Protein AF-A0A428WZ30-F1 (afdb_monomer_lite)

Foldseek 3Di:
DVVVVVVLVVVLVVLLVVLVVLLVVLVVVLVCLLVCCVVVVHALVRNLVSLVVSLVVNVVSLVVSLVSLVVSVVVVLVVQVVVLVVCCVPPHNPPDDRDDPVCCVVDVSNVSNVVSVVVSVVSVVCSVVPRSVPRD

Secondary structure (DSSP, 8-state):
-HHHHHHHHHHHHHHHHHHHHHHHHHHHHHHHHHHHTTTTT--HHHHHHHHHHHHHHHHHHHHHHHHHHHHHHHHHHHHHHHHHHHHHHHT-TTSSPPPPGGGGGG-HHHHHHHHHHHHHHHHHHHIIIIIIHH--

Organism: NCBI:txid1081091

Radius of gyration: 21.44 Å; chains: 1; bounding box: 45×23×64 Å

pLDDT: mean 84.49, std 10.27, range [53.81, 95.81]

Sequence (136 aa):
MLNQIHVVNENVYRFFAIFQALATAMVTAALGLFVGYSKWGISADTARTGVRGVLVLTTAVAAFTVLMVVIGLLSWLDYRREECELTEKFFAAGFRTLPRLRNFYRWYETYIVFFIVAITAVLWILGESTLVARIR

Structure (mmCIF, N/CA/C/O backbone):
data_AF-A0A428WZ30-F1
#
_entry.id   AF-A0A428WZ30-F1
#
loop_
_atom_site.group_PDB
_atom_site.id
_atom_site.type_symbol
_atom_site.label_atom_id
_atom_site.label_alt_id
_atom_site.label_comp_id
_atom_site.label_asym_id
_atom_site.label_entity_id
_atom_site.label_seq_id
_atom_site.pdbx_PDB_ins_code
_atom_site.Cartn_x
_atom_site.Cartn_y
_atom_site.Cartn_z
_atom_site.occupancy
_atom_site.B_iso_or_equiv
_atom_site.auth_seq_id
_atom_site.auth_comp_id
_atom_site.auth_asym_id
_atom_site.auth_atom_id
_atom_site.pdbx_PDB_model_num
ATOM 1 N N . MET A 1 1 ? 21.798 6.706 -21.225 1.00 53.81 1 MET A N 1
ATOM 2 C CA . MET A 1 1 ? 21.302 5.322 -21.037 1.00 53.81 1 MET A CA 1
ATOM 3 C C . MET A 1 1 ? 21.269 4.901 -19.569 1.00 53.81 1 MET A C 1
ATOM 5 O O . MET A 1 1 ? 20.177 4.694 -19.066 1.00 53.81 1 MET A O 1
ATOM 9 N N . LEU A 1 2 ? 22.394 4.843 -18.837 1.00 58.50 2 LEU A N 1
ATOM 10 C CA . LEU A 1 2 ? 22.388 4.464 -17.405 1.00 58.50 2 LEU A CA 1
ATOM 11 C C . LEU A 1 2 ? 21.581 5.425 -16.507 1.00 58.50 2 LEU A C 1
ATOM 13 O O . LEU A 1 2 ? 20.890 4.974 -15.600 1.00 58.50 2 LEU A O 1
ATOM 17 N N . ASN A 1 3 ? 21.605 6.730 -16.806 1.00 60.78 3 ASN A N 1
ATOM 18 C CA . ASN A 1 3 ? 20.947 7.741 -15.971 1.00 60.78 3 ASN A CA 1
ATOM 19 C C . ASN A 1 3 ? 19.408 7.613 -15.946 1.00 60.78 3 ASN A C 1
ATOM 21 O O . ASN A 1 3 ? 18.798 7.755 -14.897 1.00 60.78 3 ASN A O 1
ATOM 25 N N . GLN A 1 4 ? 18.765 7.277 -17.073 1.00 61.22 4 GLN A N 1
ATOM 26 C CA . GLN A 1 4 ? 17.301 7.115 -17.121 1.00 61.22 4 GLN A CA 1
ATOM 27 C C . GLN A 1 4 ? 16.822 5.856 -16.393 1.00 61.22 4 GLN A C 1
ATOM 29 O O . GLN A 1 4 ? 15.800 5.898 -15.716 1.00 61.22 4 GLN A O 1
ATOM 34 N N . ILE A 1 5 ? 17.580 4.756 -16.469 1.00 64.38 5 ILE A N 1
ATOM 35 C CA . ILE A 1 5 ? 17.280 3.542 -15.694 1.00 64.38 5 ILE A CA 1
ATOM 36 C C . ILE A 1 5 ? 17.404 3.832 -14.193 1.00 64.38 5 ILE A C 1
ATOM 38 O O . ILE A 1 5 ? 16.577 3.371 -13.411 1.00 64.38 5 ILE A O 1
ATOM 42 N N . HIS A 1 6 ? 18.400 4.629 -13.796 1.00 65.06 6 HIS A N 1
ATOM 43 C CA . HIS A 1 6 ? 18.575 5.030 -12.404 1.00 65.06 6 HIS A CA 1
ATOM 44 C C . HIS A 1 6 ? 17.400 5.878 -11.899 1.00 65.06 6 HIS A C 1
ATOM 46 O O . HIS A 1 6 ? 16.841 5.559 -10.857 1.00 65.06 6 HIS A O 1
ATOM 52 N N . VAL A 1 7 ? 16.952 6.864 -12.684 1.00 70.44 7 VAL A N 1
ATOM 53 C CA . VAL A 1 7 ? 15.808 7.730 -12.339 1.00 70.44 7 VAL A CA 1
ATOM 54 C C . VAL A 1 7 ? 14.499 6.944 -12.205 1.00 70.44 7 VAL A C 1
ATOM 56 O O . VAL A 1 7 ? 13.739 7.173 -11.267 1.00 70.44 7 VAL A O 1
ATOM 59 N N . VAL A 1 8 ? 14.217 5.996 -13.108 1.00 68.94 8 VAL A N 1
ATOM 60 C CA . VAL A 1 8 ? 13.011 5.149 -13.001 1.00 68.94 8 VAL A CA 1
ATOM 61 C C . VAL A 1 8 ? 13.056 4.307 -11.726 1.00 68.94 8 VAL A C 1
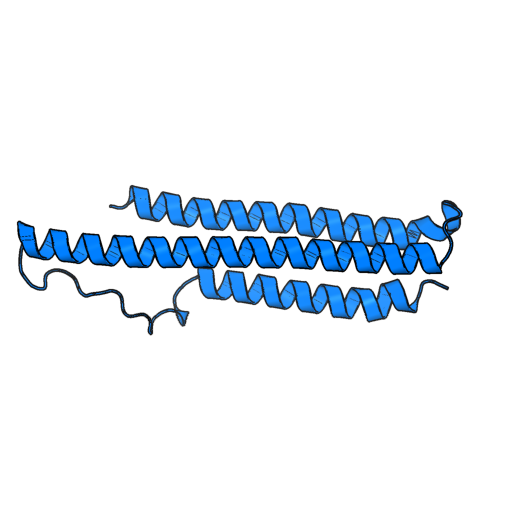ATOM 63 O O . VAL A 1 8 ? 12.073 4.249 -10.990 1.00 68.94 8 VAL A O 1
ATOM 66 N N . ASN A 1 9 ? 14.209 3.709 -11.428 1.00 72.19 9 ASN A N 1
ATOM 67 C CA . ASN A 1 9 ? 14.388 2.885 -10.239 1.00 72.19 9 ASN A CA 1
ATOM 68 C C . ASN A 1 9 ? 14.259 3.711 -8.945 1.00 72.19 9 ASN A C 1
ATOM 70 O O . ASN A 1 9 ? 13.543 3.328 -8.021 1.00 72.19 9 ASN A O 1
ATOM 74 N N . GLU A 1 10 ? 14.885 4.887 -8.909 1.00 79.62 10 GLU A N 1
ATOM 75 C CA . GLU A 1 10 ? 14.801 5.836 -7.798 1.00 79.62 10 GLU A CA 1
ATOM 76 C C . GLU A 1 10 ? 13.356 6.283 -7.540 1.00 79.62 10 GLU A C 1
ATOM 78 O O . GLU A 1 10 ? 12.910 6.301 -6.392 1.00 79.62 10 GLU A O 1
ATOM 83 N N . ASN A 1 11 ? 12.584 6.551 -8.597 1.00 79.25 11 ASN A N 1
ATOM 84 C CA . ASN A 1 11 ? 11.169 6.890 -8.471 1.00 79.25 11 ASN A CA 1
ATOM 85 C C . ASN A 1 11 ? 10.354 5.745 -7.855 1.00 79.25 11 ASN A C 1
ATOM 87 O O . ASN A 1 11 ? 9.537 5.998 -6.969 1.00 79.25 11 ASN A O 1
ATOM 91 N N . VAL A 1 12 ? 10.595 4.490 -8.255 1.00 76.19 12 VAL A N 1
ATOM 92 C CA . VAL A 1 12 ? 9.911 3.326 -7.662 1.00 76.19 12 VAL A CA 1
ATOM 93 C C . VAL A 1 12 ? 10.221 3.209 -6.168 1.00 76.19 12 VAL A C 1
ATOM 95 O O . VAL A 1 12 ? 9.295 3.072 -5.366 1.00 76.19 12 VAL A O 1
ATOM 98 N N . TYR A 1 13 ? 11.491 3.331 -5.768 1.00 82.06 13 TYR A N 1
ATOM 99 C CA . TYR A 1 13 ? 11.863 3.308 -4.349 1.00 82.06 13 TYR A CA 1
ATOM 100 C C . TYR A 1 13 ? 11.270 4.479 -3.569 1.00 82.06 13 TYR A C 1
ATOM 102 O O . TYR A 1 13 ? 10.793 4.295 -2.449 1.00 82.06 13 TYR A O 1
ATOM 110 N N . ARG A 1 14 ? 11.240 5.674 -4.162 1.00 85.25 14 ARG A N 1
ATOM 111 C CA . ARG A 1 14 ? 10.630 6.857 -3.555 1.00 85.25 14 ARG A CA 1
ATOM 112 C C . ARG A 1 14 ? 9.133 6.661 -3.324 1.00 85.25 14 ARG A C 1
ATOM 114 O O . ARG A 1 14 ? 8.652 6.946 -2.229 1.00 85.25 14 ARG A O 1
ATOM 121 N N . PHE A 1 15 ? 8.398 6.149 -4.311 1.00 82.31 15 PHE A N 1
ATOM 122 C CA . PHE A 1 15 ? 6.971 5.853 -4.153 1.00 82.31 15 PHE A CA 1
ATOM 123 C C . PHE A 1 15 ? 6.728 4.759 -3.116 1.00 82.31 15 PHE A C 1
ATOM 125 O O . PHE A 1 15 ? 5.807 4.878 -2.310 1.00 82.31 15 PHE A O 1
ATOM 132 N N . PHE A 1 16 ? 7.584 3.737 -3.077 1.00 83.19 16 PHE A N 1
ATOM 133 C CA . PHE A 1 16 ? 7.508 2.694 -2.062 1.00 83.19 16 PHE A CA 1
ATOM 134 C C . PHE A 1 16 ? 7.747 3.238 -0.645 1.00 83.19 16 PHE A C 1
ATOM 136 O O . PHE A 1 16 ? 6.985 2.923 0.267 1.00 83.19 16 PHE A O 1
ATOM 143 N N . ALA A 1 17 ? 8.735 4.115 -0.458 1.00 87.88 17 ALA A N 1
ATOM 144 C CA . ALA A 1 17 ? 9.001 4.754 0.830 1.00 87.88 17 ALA A CA 1
ATOM 145 C C . ALA A 1 17 ? 7.833 5.646 1.287 1.00 87.88 17 ALA A C 1
ATOM 147 O O . ALA A 1 17 ? 7.421 5.591 2.447 1.00 87.88 17 ALA A O 1
ATOM 148 N N . ILE A 1 18 ? 7.248 6.428 0.371 1.00 88.25 18 ILE A N 1
ATOM 149 C CA . ILE A 1 18 ? 6.052 7.239 0.655 1.00 88.25 18 ILE A CA 1
ATOM 150 C C . ILE A 1 18 ? 4.880 6.337 1.056 1.00 88.25 18 ILE A C 1
ATOM 152 O O . ILE A 1 18 ? 4.200 6.618 2.044 1.00 88.25 18 ILE A O 1
ATOM 156 N N . PHE A 1 19 ? 4.669 5.231 0.338 1.00 87.88 19 PHE A N 1
ATOM 157 C CA . PHE A 1 19 ? 3.652 4.243 0.687 1.00 87.88 19 PHE A CA 1
ATOM 158 C C . PHE A 1 19 ? 3.863 3.684 2.097 1.00 87.88 19 PHE A C 1
ATOM 160 O O . PHE A 1 19 ? 2.920 3.667 2.884 1.00 87.88 19 PHE A O 1
ATOM 167 N N . GLN A 1 20 ? 5.087 3.282 2.449 1.00 90.19 20 GLN A N 1
ATOM 168 C CA . GLN A 1 20 ? 5.407 2.770 3.784 1.00 90.19 20 GLN A CA 1
ATOM 169 C C . GLN A 1 20 ? 5.144 3.806 4.883 1.00 90.19 20 GLN A C 1
ATOM 171 O O . GLN A 1 20 ? 4.568 3.462 5.919 1.00 90.19 20 GLN A O 1
ATOM 176 N N . ALA A 1 21 ? 5.520 5.068 4.661 1.00 93.38 21 ALA A N 1
ATOM 177 C CA . ALA A 1 21 ? 5.272 6.148 5.612 1.00 93.38 21 ALA A CA 1
ATOM 178 C C . ALA A 1 21 ? 3.767 6.371 5.832 1.00 93.38 21 ALA A C 1
ATOM 180 O O . ALA A 1 21 ? 3.302 6.400 6.973 1.00 93.38 21 ALA A O 1
ATOM 181 N N . LEU A 1 22 ? 2.992 6.456 4.746 1.00 91.88 22 LEU A N 1
ATOM 182 C CA . LEU A 1 22 ? 1.541 6.631 4.808 1.00 91.88 22 LEU A CA 1
ATOM 183 C C . LEU A 1 22 ? 0.849 5.427 5.453 1.00 91.88 22 LEU A C 1
ATOM 185 O O . LEU A 1 22 ? 0.009 5.606 6.332 1.00 91.88 22 LEU A O 1
ATOM 189 N N . ALA A 1 23 ? 1.218 4.205 5.064 1.00 90.25 23 ALA A N 1
ATOM 190 C CA . ALA A 1 23 ? 0.671 2.982 5.642 1.00 90.25 23 ALA A CA 1
ATOM 191 C C . ALA A 1 23 ? 0.937 2.917 7.152 1.00 90.25 23 ALA A C 1
ATOM 193 O O . ALA A 1 23 ? 0.023 2.652 7.928 1.00 90.25 23 ALA A O 1
ATOM 194 N N . THR A 1 24 ? 2.158 3.240 7.584 1.00 93.94 24 THR A N 1
ATOM 195 C CA . THR A 1 24 ? 2.523 3.271 9.009 1.00 93.94 24 THR A CA 1
ATOM 196 C C . THR A 1 24 ? 1.708 4.312 9.776 1.00 93.94 24 THR A C 1
ATOM 198 O O . THR A 1 24 ? 1.188 4.014 10.854 1.00 93.94 24 THR A O 1
ATOM 201 N N . ALA A 1 25 ? 1.543 5.515 9.218 1.00 94.94 25 ALA A N 1
ATOM 202 C CA . ALA A 1 25 ? 0.730 6.564 9.827 1.00 94.94 25 ALA A CA 1
ATOM 203 C C . ALA A 1 25 ? -0.744 6.144 9.951 1.00 94.94 25 ALA A C 1
ATOM 205 O O . ALA A 1 25 ? -1.350 6.324 11.006 1.00 94.94 25 ALA A O 1
ATOM 206 N N . MET A 1 26 ? -1.307 5.523 8.910 1.00 93.62 26 MET A N 1
ATOM 207 C CA . MET A 1 26 ? -2.690 5.039 8.910 1.00 93.62 26 MET A CA 1
ATOM 208 C C . MET A 1 26 ? -2.901 3.903 9.915 1.00 93.62 26 MET A C 1
ATOM 210 O O . MET A 1 26 ? -3.834 3.962 10.712 1.00 93.62 26 MET A O 1
ATOM 214 N N . VAL A 1 27 ? -2.008 2.911 9.966 1.00 92.75 27 VAL A N 1
ATOM 215 C CA . VAL A 1 27 ? -2.063 1.842 10.980 1.00 92.75 27 VAL A CA 1
ATOM 216 C C . VAL A 1 27 ? -1.981 2.424 12.391 1.00 92.75 27 VAL A C 1
ATOM 218 O O . VAL A 1 27 ? -2.774 2.059 13.257 1.00 92.75 27 VAL A O 1
ATOM 221 N N . THR A 1 28 ? -1.078 3.380 12.615 1.00 94.75 28 THR A N 1
ATOM 222 C CA . THR A 1 28 ? -0.951 4.077 13.902 1.00 94.75 28 THR A CA 1
ATOM 223 C C . THR A 1 28 ? -2.238 4.820 14.263 1.00 94.75 28 THR A C 1
ATOM 225 O O . THR A 1 28 ? -2.684 4.741 15.406 1.00 94.75 28 THR A O 1
ATOM 228 N N . ALA A 1 29 ? -2.885 5.482 13.301 1.00 93.88 29 ALA A N 1
ATOM 229 C CA . ALA A 1 29 ? -4.164 6.153 13.518 1.00 93.88 29 ALA A CA 1
ATOM 230 C C . ALA A 1 29 ? -5.288 5.162 13.869 1.00 93.88 29 ALA A C 1
ATOM 232 O O . ALA A 1 29 ? -6.044 5.410 14.807 1.00 93.88 29 ALA A O 1
ATOM 233 N N . ALA A 1 30 ? -5.374 4.022 13.174 1.00 92.94 30 ALA A N 1
ATOM 234 C CA . ALA A 1 30 ? -6.362 2.982 13.466 1.00 92.94 30 ALA A CA 1
ATOM 235 C C . ALA A 1 30 ? -6.175 2.390 14.873 1.00 92.94 30 ALA A C 1
ATOM 237 O O . ALA A 1 30 ? -7.145 2.241 15.616 1.00 92.94 30 ALA A O 1
ATOM 238 N N . LEU A 1 31 ? -4.929 2.102 15.263 1.00 93.25 31 LEU A N 1
ATOM 239 C CA . LEU A 1 31 ? -4.600 1.626 16.609 1.00 93.25 31 LEU A CA 1
ATOM 240 C C . LEU A 1 31 ? -4.869 2.694 17.673 1.00 93.25 31 LEU A C 1
ATOM 242 O O . LEU A 1 31 ? -5.427 2.384 18.723 1.00 93.25 31 LEU A O 1
ATOM 246 N N . GLY A 1 32 ? -4.526 3.953 17.396 1.00 93.88 32 GLY A N 1
ATOM 247 C CA . GLY A 1 32 ? -4.810 5.081 18.280 1.00 93.88 32 GLY A CA 1
ATOM 248 C C . GLY A 1 32 ? -6.307 5.256 18.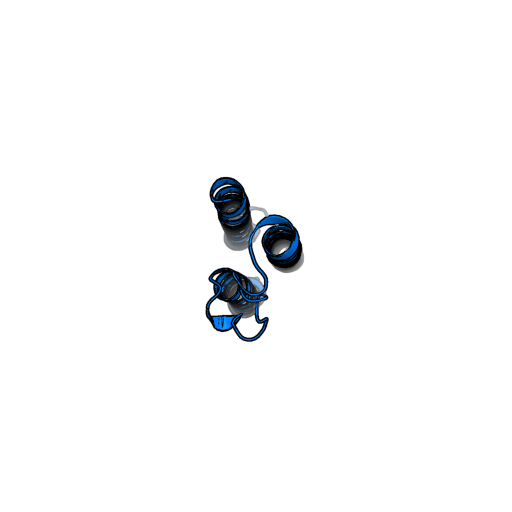525 1.00 93.88 32 GLY A C 1
ATOM 249 O O . GLY A 1 32 ? -6.721 5.410 19.671 1.00 93.88 32 GLY A O 1
ATOM 250 N N . LEU A 1 33 ? -7.128 5.142 17.476 1.00 92.62 33 LEU A N 1
ATOM 251 C CA . LEU A 1 33 ? -8.584 5.152 17.597 1.00 92.62 33 LEU A CA 1
ATOM 252 C C . LEU A 1 33 ? -9.083 3.960 18.423 1.00 92.62 33 LEU A C 1
ATOM 254 O O . LEU A 1 33 ? -9.879 4.145 19.337 1.00 92.62 33 LEU A O 1
ATOM 258 N N . PHE A 1 34 ? -8.582 2.754 18.154 1.00 91.62 34 PHE A N 1
ATOM 259 C CA . PHE A 1 34 ? -8.966 1.543 18.882 1.00 91.62 34 PHE A CA 1
ATOM 260 C C . PHE A 1 34 ? -8.623 1.590 20.379 1.00 91.62 34 PHE A C 1
ATOM 262 O O . PHE A 1 34 ? -9.413 1.144 21.204 1.00 91.62 34 PHE A O 1
ATOM 269 N N . VAL A 1 35 ? -7.464 2.131 20.754 1.00 92.75 35 VAL A N 1
ATOM 270 C CA . VAL A 1 35 ? -7.065 2.255 22.167 1.00 92.75 35 VAL A CA 1
ATOM 271 C C . VAL A 1 35 ? -7.742 3.460 22.830 1.00 92.75 35 VAL A C 1
ATOM 273 O O . VAL A 1 35 ? -8.054 3.431 24.020 1.00 92.75 35 VAL A O 1
ATOM 276 N N . GLY A 1 36 ? -7.973 4.531 22.069 1.00 91.44 36 GLY A N 1
ATOM 277 C CA . GLY A 1 36 ? -8.449 5.814 22.576 1.00 91.44 36 GLY A CA 1
ATOM 278 C C . GLY A 1 36 ? -9.966 5.977 22.636 1.00 91.44 36 GLY A C 1
ATOM 279 O O . GLY A 1 36 ? -10.420 6.812 23.417 1.00 91.44 36 GLY A O 1
ATOM 280 N N . TYR A 1 37 ? -10.758 5.212 21.867 1.00 91.81 37 TYR A N 1
ATOM 281 C CA . TYR A 1 37 ? -12.185 5.521 21.663 1.00 91.81 37 TYR A CA 1
ATOM 282 C C . TYR A 1 37 ? -12.977 5.639 22.970 1.00 91.81 37 TYR A C 1
ATOM 284 O O . TYR A 1 37 ? -13.740 6.589 23.135 1.00 91.81 37 TYR A O 1
ATOM 292 N N . SER A 1 38 ? -12.730 4.738 23.928 1.00 88.12 38 SER A N 1
ATOM 293 C CA . SER A 1 38 ? -13.393 4.753 25.236 1.00 88.12 38 SER A CA 1
ATOM 294 C C . SER A 1 38 ? -13.031 6.001 26.050 1.00 88.12 38 SER A C 1
ATOM 296 O O . SER A 1 38 ? -13.910 6.652 26.611 1.00 88.12 38 SER A O 1
ATOM 298 N N . LYS A 1 39 ? -11.751 6.396 26.058 1.00 92.69 39 LYS A N 1
ATOM 299 C CA . LYS A 1 39 ? -11.278 7.593 26.772 1.00 92.69 39 LYS A CA 1
ATOM 300 C C . LYS A 1 39 ? -11.757 8.888 26.111 1.00 92.69 39 LYS A C 1
ATOM 302 O O . LYS A 1 39 ? -11.966 9.882 26.798 1.00 92.69 39 LYS A O 1
ATOM 307 N N . TRP A 1 40 ? -11.909 8.888 24.790 1.00 92.19 40 TRP A N 1
ATOM 308 C CA . TRP A 1 40 ? -12.367 10.041 24.013 1.00 92.19 40 TRP A CA 1
ATOM 309 C C . TRP A 1 40 ? -13.893 10.186 23.975 1.00 92.19 40 TRP A C 1
ATOM 311 O O . TRP A 1 40 ? -14.389 11.121 23.354 1.00 92.19 40 TRP A O 1
ATOM 321 N N . GLY A 1 41 ? -14.641 9.285 24.623 1.00 91.19 41 GLY A N 1
ATOM 322 C CA . GLY A 1 41 ? -16.106 9.314 24.619 1.00 91.19 41 GLY A CA 1
ATOM 323 C C . GLY A 1 41 ? -16.713 9.062 23.235 1.00 91.19 41 GLY A C 1
ATOM 324 O O . GLY A 1 41 ? -17.842 9.467 22.972 1.00 91.19 41 GLY A O 1
ATOM 325 N N . ILE A 1 42 ? -15.965 8.420 22.335 1.00 92.06 42 ILE A N 1
ATOM 326 C CA . ILE A 1 42 ? -16.424 8.090 20.985 1.00 92.06 42 ILE A CA 1
ATOM 327 C C . ILE A 1 42 ? -17.283 6.829 21.071 1.00 92.06 42 ILE A C 1
ATOM 329 O O . ILE A 1 42 ? -16.888 5.845 21.697 1.00 92.06 42 ILE A O 1
ATOM 333 N N . SER A 1 43 ? -18.449 6.829 20.419 1.00 92.88 43 SER A N 1
ATOM 334 C CA . SER A 1 43 ? -19.293 5.633 20.379 1.00 92.88 43 SER A CA 1
ATOM 335 C C . SER A 1 43 ? -18.601 4.487 19.635 1.00 92.88 43 SER A C 1
ATOM 337 O O . SER A 1 43 ? -17.883 4.701 18.654 1.00 92.88 43 SER A O 1
ATOM 339 N N . ALA A 1 44 ? -18.851 3.253 20.076 1.00 90.62 44 ALA A N 1
ATOM 340 C CA . ALA 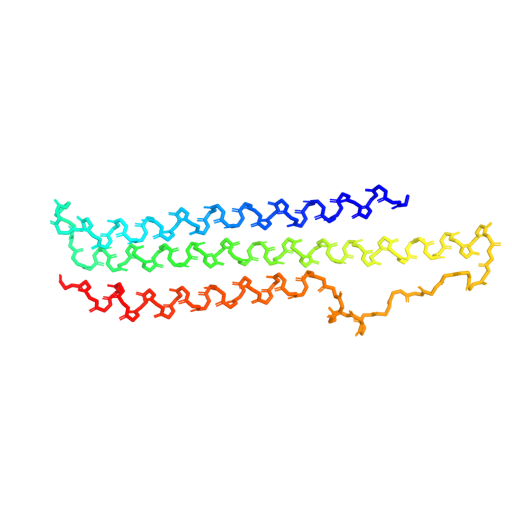A 1 44 ? -18.304 2.045 19.462 1.00 90.62 44 ALA A CA 1
ATOM 341 C C . ALA A 1 44 ? -18.584 1.980 17.946 1.00 90.62 44 ALA A C 1
ATOM 343 O O . ALA A 1 44 ? -17.693 1.652 17.162 1.00 90.62 44 ALA A O 1
ATOM 344 N N . ASP A 1 45 ? -19.781 2.381 17.508 1.00 91.50 45 ASP A N 1
ATOM 345 C CA . ASP A 1 45 ? -20.142 2.405 16.085 1.00 91.50 45 ASP A CA 1
ATOM 346 C C . ASP A 1 45 ? -19.336 3.433 15.281 1.00 91.50 45 ASP A C 1
ATOM 348 O O . ASP A 1 45 ? -18.881 3.145 14.167 1.00 91.50 45 ASP A O 1
ATOM 352 N N . THR A 1 46 ? -19.081 4.610 15.862 1.00 92.75 46 THR A N 1
ATOM 353 C CA . THR A 1 46 ? -18.233 5.636 15.236 1.00 92.75 46 THR A CA 1
ATOM 354 C C . THR A 1 46 ? -16.789 5.151 15.145 1.00 92.75 46 THR A C 1
ATOM 356 O O . THR A 1 46 ? -16.151 5.311 14.106 1.00 92.75 46 THR A O 1
ATOM 359 N N . ALA A 1 47 ? -16.281 4.493 16.190 1.00 92.50 47 ALA A N 1
ATOM 360 C CA . ALA A 1 47 ? -14.932 3.935 16.205 1.00 92.50 47 ALA A CA 1
ATOM 361 C C . ALA A 1 47 ? -14.754 2.820 15.158 1.00 92.50 47 ALA A C 1
ATOM 363 O O . ALA A 1 47 ? -13.779 2.840 14.407 1.00 92.50 47 ALA A O 1
ATOM 364 N N . ARG A 1 48 ? -15.718 1.894 15.026 1.00 92.38 48 ARG A N 1
ATOM 365 C CA . ARG A 1 48 ? -15.706 0.854 13.977 1.00 92.38 48 ARG A CA 1
ATOM 366 C C . ARG A 1 48 ? -15.710 1.460 12.576 1.00 92.38 48 ARG A C 1
ATOM 368 O O . ARG A 1 48 ? -14.926 1.045 11.722 1.00 92.38 48 ARG A O 1
ATOM 375 N N . THR A 1 49 ? -16.565 2.457 12.351 1.00 94.00 49 THR A N 1
ATOM 376 C CA . THR A 1 49 ? -16.646 3.168 11.067 1.00 94.00 49 THR A CA 1
ATOM 377 C C . THR A 1 49 ? -15.339 3.898 10.765 1.00 94.00 49 THR A C 1
ATOM 379 O O . THR A 1 49 ? -14.847 3.828 9.642 1.00 94.00 49 THR A O 1
ATOM 382 N N . GLY A 1 50 ? -14.724 4.522 11.773 1.00 93.69 50 GLY A N 1
ATOM 383 C CA . GLY A 1 50 ? -13.423 5.175 11.651 1.00 93.69 50 GLY A CA 1
ATOM 384 C C . GLY A 1 50 ? -12.303 4.203 11.278 1.00 93.69 50 GLY A C 1
ATOM 385 O O . GLY A 1 50 ? -11.569 4.466 10.330 1.00 93.69 50 GLY A O 1
ATOM 386 N N . VAL A 1 51 ? -12.207 3.045 11.945 1.00 94.44 51 VAL A N 1
ATOM 387 C CA . VAL A 1 51 ? -11.216 2.005 11.605 1.00 94.44 51 VAL 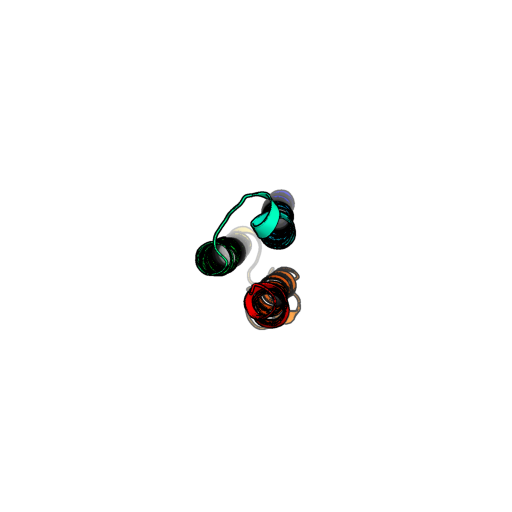A CA 1
ATOM 388 C C . VAL A 1 51 ? -11.398 1.524 10.163 1.00 94.44 51 VAL A C 1
ATOM 390 O O . VAL A 1 51 ? -10.427 1.468 9.409 1.00 94.44 51 VAL A O 1
ATOM 393 N N . ARG A 1 52 ? -12.637 1.240 9.738 1.00 94.81 52 ARG A N 1
ATOM 394 C CA . ARG A 1 52 ? -12.929 0.864 8.343 1.00 94.81 52 ARG A CA 1
ATOM 395 C C . ARG A 1 52 ? -12.578 1.973 7.358 1.00 94.81 52 ARG A C 1
ATOM 397 O O . ARG A 1 52 ? -12.001 1.690 6.313 1.00 94.81 52 ARG A O 1
ATOM 404 N N . GLY A 1 53 ? -12.860 3.228 7.700 1.00 95.44 53 GLY A N 1
ATOM 405 C CA . GLY A 1 53 ? -12.466 4.387 6.902 1.00 95.44 53 GLY A CA 1
ATOM 406 C C . GLY A 1 53 ? -10.953 4.452 6.693 1.00 95.44 53 GLY A C 1
ATOM 407 O O . GLY A 1 53 ? -10.493 4.622 5.566 1.00 95.44 53 GLY A O 1
ATOM 408 N N . VAL A 1 54 ? -10.167 4.218 7.748 1.00 94.94 54 VAL A N 1
ATOM 409 C CA . VAL A 1 54 ? -8.700 4.162 7.657 1.00 94.94 54 VAL A CA 1
ATOM 410 C C . VAL A 1 54 ? -8.226 3.005 6.766 1.00 94.94 54 VAL A C 1
ATOM 412 O O . VAL A 1 54 ? -7.307 3.190 5.965 1.00 94.94 54 VAL A O 1
ATOM 415 N N . LEU A 1 55 ? -8.863 1.831 6.832 1.00 94.69 55 LEU A N 1
ATOM 416 C CA . LEU A 1 55 ? -8.550 0.699 5.944 1.00 94.69 55 LEU A CA 1
ATOM 417 C C . LEU A 1 55 ? -8.876 1.004 4.472 1.00 94.69 55 LEU A C 1
ATOM 419 O O . LEU A 1 55 ? -8.086 0.684 3.578 1.00 94.69 55 LEU A O 1
ATOM 423 N N . VAL A 1 56 ? -9.999 1.677 4.205 1.00 95.81 56 VAL A N 1
ATOM 424 C CA . VAL A 1 56 ? -10.374 2.128 2.854 1.00 95.81 56 VAL A CA 1
ATOM 425 C C . VAL A 1 56 ? -9.363 3.142 2.318 1.00 95.81 56 VAL A C 1
ATOM 427 O O . VAL A 1 56 ? -8.876 2.977 1.201 1.00 95.81 56 VAL A O 1
ATOM 430 N N . LEU A 1 57 ? -8.977 4.140 3.119 1.00 94.94 57 LEU A N 1
ATOM 431 C CA . LEU A 1 57 ? -7.945 5.111 2.737 1.00 94.94 57 LEU A CA 1
ATOM 432 C C . LEU A 1 57 ? -6.601 4.427 2.465 1.00 94.94 57 LEU A C 1
ATOM 434 O O . LEU A 1 57 ? -5.952 4.716 1.461 1.00 94.94 57 LEU A O 1
ATOM 438 N N . THR A 1 58 ? -6.226 3.450 3.294 1.00 93.44 58 THR A N 1
ATOM 439 C CA . THR A 1 58 ? -5.016 2.642 3.081 1.00 93.44 58 THR A CA 1
ATOM 440 C C . THR A 1 58 ? -5.068 1.895 1.752 1.00 93.44 58 THR A C 1
ATOM 442 O O . THR A 1 58 ? -4.074 1.841 1.029 1.00 93.44 58 THR A O 1
ATOM 445 N N . THR A 1 59 ? -6.238 1.369 1.391 1.00 94.31 59 THR A N 1
ATOM 446 C CA . THR A 1 59 ? -6.460 0.676 0.116 1.00 94.31 59 THR A CA 1
ATOM 447 C C . THR A 1 59 ? -6.353 1.632 -1.071 1.00 94.31 59 THR A C 1
ATOM 449 O O . THR A 1 59 ? -5.730 1.288 -2.072 1.00 94.31 59 THR A O 1
ATOM 452 N N . ALA A 1 60 ? -6.896 2.847 -0.958 1.00 94.75 60 ALA A N 1
ATOM 453 C CA . ALA A 1 60 ? -6.780 3.867 -1.999 1.00 94.75 60 ALA A CA 1
ATOM 454 C C . ALA A 1 60 ? -5.314 4.263 -2.244 1.00 94.75 60 ALA A C 1
ATOM 456 O O . ALA A 1 60 ? -4.867 4.323 -3.389 1.00 94.75 60 ALA A O 1
ATOM 457 N N . VAL A 1 61 ? -4.542 4.459 -1.169 1.00 92.19 61 VAL A N 1
ATOM 458 C CA . VAL A 1 61 ? -3.104 4.755 -1.254 1.00 92.19 61 VAL A CA 1
ATOM 459 C C . VAL A 1 61 ? -2.334 3.574 -1.854 1.00 92.19 61 VAL A C 1
ATOM 461 O O . VAL A 1 61 ? -1.496 3.777 -2.728 1.00 92.19 61 VAL A O 1
ATOM 464 N N . ALA A 1 62 ? -2.640 2.338 -1.450 1.00 92.38 62 ALA A N 1
ATOM 465 C CA . ALA A 1 62 ? -2.039 1.137 -2.030 1.00 92.38 62 ALA A CA 1
ATOM 466 C C . ALA A 1 62 ? -2.306 1.031 -3.540 1.00 92.38 62 ALA A C 1
ATOM 468 O O . ALA A 1 62 ? -1.375 0.823 -4.317 1.00 92.38 62 ALA A O 1
ATOM 469 N N . ALA A 1 63 ? -3.557 1.232 -3.965 1.00 93.56 63 ALA A N 1
ATOM 470 C CA . ALA A 1 63 ? -3.950 1.196 -5.371 1.00 93.56 63 ALA A CA 1
ATOM 471 C C . ALA A 1 63 ? -3.231 2.273 -6.196 1.00 93.56 63 ALA A C 1
ATOM 473 O O . ALA A 1 63 ? -2.741 1.990 -7.289 1.00 93.56 63 ALA A O 1
ATOM 474 N N . PHE A 1 64 ? -3.107 3.487 -5.654 1.00 91.19 64 PHE A N 1
ATOM 475 C CA . PHE A 1 64 ? -2.362 4.568 -6.292 1.00 91.19 64 PHE A CA 1
ATOM 476 C C . PHE A 1 64 ? -0.873 4.229 -6.459 1.00 91.19 64 PHE A C 1
ATOM 478 O O . PHE A 1 64 ? -0.314 4.421 -7.538 1.00 91.19 64 PHE A O 1
ATOM 485 N N . THR A 1 65 ? -0.233 3.662 -5.433 1.00 89.19 65 THR A N 1
ATOM 486 C CA . THR A 1 65 ? 1.168 3.223 -5.520 1.00 89.19 65 THR A CA 1
ATOM 487 C C . THR A 1 65 ? 1.349 2.126 -6.565 1.00 89.19 65 THR A C 1
ATOM 489 O O . THR A 1 65 ? 2.275 2.198 -7.370 1.00 89.19 65 THR A O 1
ATOM 492 N N . VAL A 1 66 ? 0.452 1.134 -6.606 1.00 90.50 66 VAL A N 1
ATOM 493 C CA . VAL A 1 66 ? 0.481 0.078 -7.633 1.00 90.50 66 VAL A CA 1
ATOM 494 C C . VAL A 1 66 ? 0.353 0.680 -9.031 1.00 90.50 66 VAL A C 1
ATOM 496 O O . VAL A 1 66 ? 1.130 0.323 -9.914 1.00 90.50 66 VAL A O 1
ATOM 499 N N . LEU A 1 67 ? -0.564 1.630 -9.227 1.00 91.00 67 LEU A N 1
ATOM 500 C CA . LEU A 1 67 ? -0.720 2.325 -10.503 1.00 91.00 67 LEU A CA 1
ATOM 501 C C . LEU A 1 67 ? 0.571 3.044 -10.920 1.00 91.00 67 LEU A C 1
ATOM 503 O O . LEU A 1 67 ? 0.992 2.909 -12.066 1.00 91.00 67 LEU A O 1
ATOM 507 N N . MET A 1 68 ? 1.230 3.750 -9.999 1.00 86.75 68 MET A N 1
ATOM 508 C CA . MET A 1 68 ? 2.501 4.430 -10.279 1.00 86.75 68 MET A CA 1
ATOM 509 C C . MET A 1 68 ? 3.609 3.456 -10.692 1.00 86.75 68 MET A C 1
ATOM 511 O O . MET A 1 68 ? 4.345 3.731 -11.641 1.00 86.75 68 MET A O 1
ATOM 515 N N . VAL A 1 69 ? 3.703 2.297 -10.034 1.00 85.12 69 VAL A N 1
ATOM 516 C CA . VAL A 1 69 ? 4.664 1.248 -10.408 1.00 85.12 69 VAL A CA 1
ATOM 517 C C . VAL A 1 69 ? 4.354 0.693 -11.802 1.00 85.12 69 VAL A C 1
ATOM 519 O O . VAL A 1 69 ? 5.261 0.554 -12.621 1.00 85.12 69 VAL A O 1
ATOM 522 N N . VAL A 1 70 ? 3.079 0.432 -12.109 1.00 85.62 70 VAL A N 1
ATOM 523 C CA . VAL A 1 70 ? 2.651 -0.059 -13.430 1.00 85.62 70 VAL A CA 1
ATOM 524 C C . VAL A 1 70 ? 2.946 0.963 -14.529 1.00 85.62 70 VAL A C 1
ATOM 526 O O . VAL A 1 70 ? 3.474 0.592 -15.574 1.00 85.62 70 VAL A O 1
ATOM 529 N N . ILE A 1 71 ? 2.659 2.246 -14.302 1.00 85.69 71 ILE A N 1
ATOM 530 C CA . ILE A 1 71 ? 2.963 3.309 -15.269 1.00 85.69 71 ILE A CA 1
ATOM 531 C C . ILE A 1 71 ? 4.475 3.406 -15.493 1.00 85.69 71 ILE A C 1
ATOM 533 O O . ILE A 1 71 ? 4.908 3.417 -16.642 1.00 85.69 71 ILE A O 1
ATOM 537 N N . GLY A 1 72 ? 5.284 3.398 -14.428 1.00 80.69 72 GLY A N 1
ATOM 538 C CA . GLY A 1 72 ? 6.746 3.419 -14.547 1.00 80.69 72 GLY A CA 1
ATOM 539 C C . GLY A 1 72 ? 7.286 2.249 -15.374 1.00 80.69 72 GLY A C 1
ATOM 540 O O . GLY A 1 72 ? 8.163 2.428 -16.220 1.00 80.69 72 GLY A O 1
ATOM 541 N N . LEU A 1 73 ? 6.698 1.067 -15.196 1.00 80.81 73 LEU A N 1
ATOM 542 C CA . LEU A 1 73 ? 7.012 -0.133 -15.962 1.00 80.81 73 LEU A CA 1
ATOM 543 C C . LEU A 1 73 ? 6.640 -0.006 -17.450 1.00 80.81 73 LEU A C 1
ATOM 545 O O . LEU A 1 73 ? 7.431 -0.383 -18.318 1.00 80.81 73 LEU A O 1
ATOM 549 N N . LEU A 1 74 ? 5.465 0.548 -17.760 1.00 83.88 74 LEU A N 1
ATOM 550 C CA . LEU A 1 74 ? 5.035 0.793 -19.141 1.00 83.88 74 LEU A CA 1
ATOM 551 C C . LEU A 1 74 ? 5.929 1.828 -19.832 1.00 83.88 74 LEU A C 1
ATOM 553 O O . LEU A 1 74 ? 6.371 1.592 -20.955 1.00 83.88 74 LEU A O 1
ATOM 557 N N . SER A 1 75 ? 6.263 2.922 -19.144 1.00 82.38 75 SER A N 1
ATOM 558 C CA . SER A 1 75 ? 7.186 3.938 -19.656 1.00 82.38 75 SER A CA 1
ATOM 559 C C . SER A 1 75 ? 8.584 3.371 -19.912 1.00 82.38 75 SER A C 1
ATOM 561 O O . SER A 1 75 ? 9.216 3.712 -20.909 1.00 82.38 75 SER A O 1
ATOM 563 N N . TRP A 1 76 ? 9.071 2.466 -19.055 1.00 81.50 76 TRP A N 1
ATOM 564 C CA . TRP A 1 76 ? 10.344 1.785 -19.290 1.00 81.50 76 TRP A CA 1
ATOM 565 C C . TRP A 1 76 ? 10.296 0.880 -20.524 1.00 81.50 76 TRP A C 1
ATOM 567 O O . TRP A 1 76 ? 11.239 0.869 -21.313 1.00 81.50 76 TRP A O 1
ATOM 577 N N . LEU A 1 77 ? 9.209 0.126 -20.720 1.00 81.81 77 LEU A N 1
ATOM 578 C CA . LEU A 1 77 ? 9.048 -0.730 -21.899 1.00 81.81 77 LEU A CA 1
ATOM 579 C C . LEU A 1 77 ? 9.063 0.073 -23.198 1.00 81.81 77 LEU A C 1
ATOM 581 O O . LEU A 1 77 ? 9.691 -0.365 -24.162 1.00 81.81 77 LEU A O 1
ATOM 585 N N . ASP A 1 78 ? 8.390 1.220 -23.206 1.00 84.06 78 ASP A N 1
ATOM 586 C CA . ASP A 1 78 ? 8.332 2.118 -24.356 1.00 84.06 78 ASP A CA 1
ATOM 587 C C . ASP A 1 78 ? 9.719 2.682 -24.682 1.00 84.06 78 ASP A C 1
ATOM 589 O O . ASP A 1 78 ? 10.252 2.456 -25.768 1.00 84.06 78 ASP A O 1
ATOM 593 N N . TYR A 1 79 ? 10.401 3.227 -23.670 1.00 81.81 79 TYR A N 1
ATOM 594 C CA . TYR A 1 79 ? 11.787 3.683 -23.787 1.00 81.81 79 TYR A CA 1
ATOM 595 C C . TYR A 1 79 ? 12.728 2.603 -24.347 1.00 81.81 79 TYR A C 1
ATOM 597 O O . TYR A 1 79 ? 13.592 2.869 -25.183 1.00 81.81 79 TYR A O 1
ATOM 605 N N . ARG A 1 80 ? 12.578 1.350 -23.902 1.00 80.19 80 ARG A N 1
ATOM 606 C CA . ARG A 1 80 ? 13.406 0.231 -24.379 1.00 80.19 80 ARG A CA 1
ATOM 607 C C . ARG A 1 80 ? 13.132 -0.133 -25.833 1.00 80.19 80 ARG A C 1
ATOM 609 O O . ARG A 1 80 ? 14.041 -0.652 -26.482 1.00 80.19 80 ARG A O 1
ATOM 616 N N . ARG A 1 81 ? 11.912 0.082 -26.330 1.00 82.31 81 ARG A N 1
ATOM 617 C CA . ARG A 1 81 ? 11.584 -0.106 -27.749 1.00 82.31 81 ARG A CA 1
ATOM 618 C C . ARG A 1 81 ? 12.245 0.979 -28.585 1.00 82.31 81 ARG A C 1
ATOM 620 O O . ARG A 1 81 ? 13.000 0.630 -29.488 1.00 82.31 81 ARG A O 1
ATOM 627 N N . GLU A 1 82 ? 12.078 2.243 -28.200 1.00 83.25 82 GLU A N 1
ATOM 628 C CA . GLU A 1 82 ? 12.730 3.382 -28.862 1.00 83.25 82 GLU A CA 1
ATOM 629 C C . GLU A 1 82 ? 14.257 3.211 -28.908 1.00 83.25 82 GLU A C 1
ATOM 631 O O . GLU A 1 82 ? 14.893 3.412 -29.941 1.00 83.25 82 GLU A O 1
ATOM 636 N N . GLU A 1 83 ? 14.867 2.761 -27.806 1.00 81.25 83 GLU A N 1
ATOM 637 C CA . GLU A 1 83 ? 16.306 2.495 -27.733 1.00 81.25 83 GLU A CA 1
ATOM 638 C C . GLU A 1 83 ? 16.755 1.429 -28.749 1.00 81.25 83 GLU A C 1
ATOM 640 O O . GLU A 1 83 ? 17.815 1.568 -29.368 1.00 81.25 83 GLU A O 1
ATOM 645 N N . CYS A 1 84 ? 15.966 0.366 -28.935 1.00 81.56 84 CYS A N 1
ATOM 646 C CA . CYS A 1 84 ? 16.273 -0.683 -29.910 1.00 81.56 84 CYS A CA 1
ATOM 647 C C . CYS A 1 84 ? 16.146 -0.162 -31.347 1.00 81.56 84 CYS A C 1
ATOM 649 O O . CYS A 1 84 ? 17.059 -0.390 -32.138 1.00 81.56 84 CYS A O 1
ATOM 651 N N . GLU A 1 85 ? 15.085 0.590 -31.654 1.00 83.81 85 GLU A N 1
ATOM 652 C CA . GLU A 1 85 ? 14.862 1.188 -32.979 1.00 83.81 85 GLU A CA 1
ATOM 653 C C . GLU A 1 85 ? 15.982 2.161 -33.368 1.00 83.81 85 GLU A C 1
ATOM 655 O O . GLU A 1 85 ? 16.511 2.110 -34.480 1.00 83.81 85 GLU A O 1
ATOM 660 N N . LEU A 1 86 ? 16.406 3.021 -32.439 1.00 82.38 86 LEU A N 1
ATOM 661 C CA . LEU A 1 86 ? 17.516 3.947 -32.669 1.00 82.38 86 LEU A CA 1
ATOM 662 C C . LEU A 1 86 ? 18.838 3.200 -32.889 1.00 82.38 86 LEU A C 1
ATOM 664 O O . LEU A 1 86 ? 19.608 3.551 -33.782 1.00 82.38 86 LEU A O 1
ATOM 668 N N . THR A 1 87 ? 19.111 2.156 -32.105 1.00 81.88 87 THR A N 1
ATOM 669 C CA . THR A 1 87 ? 20.359 1.384 -32.238 1.00 81.88 87 THR A CA 1
ATOM 670 C C . THR A 1 87 ? 20.411 0.632 -33.571 1.00 81.88 87 THR A C 1
ATOM 672 O O . THR A 1 87 ? 21.455 0.596 -34.221 1.00 81.88 87 THR A O 1
ATOM 675 N N . GLU A 1 88 ? 19.281 0.081 -34.007 1.00 83.12 88 GLU A N 1
ATOM 676 C CA . GLU A 1 88 ? 19.149 -0.561 -35.314 1.00 83.12 88 GLU A CA 1
ATOM 677 C C . GLU A 1 88 ? 19.344 0.438 -36.463 1.00 83.12 88 GLU A C 1
ATOM 679 O O . GLU A 1 88 ? 20.024 0.127 -37.439 1.00 83.12 88 GLU A O 1
ATOM 684 N N . LYS A 1 89 ? 18.834 1.666 -36.314 1.00 80.62 89 LYS A N 1
ATOM 685 C CA . LYS A 1 89 ? 18.955 2.729 -37.319 1.00 80.62 89 LYS A CA 1
ATOM 686 C C . LYS A 1 89 ? 20.374 3.289 -37.474 1.00 80.62 89 LYS A C 1
ATOM 688 O O . LYS A 1 89 ? 20.752 3.652 -38.585 1.00 80.62 89 LYS A O 1
ATOM 693 N N . PHE A 1 90 ? 21.134 3.415 -36.384 1.00 81.25 90 PHE A N 1
ATOM 694 C CA . PHE A 1 90 ? 22.411 4.148 -36.383 1.00 81.25 90 PHE A CA 1
ATOM 695 C C . PHE A 1 90 ? 23.667 3.280 -36.232 1.00 81.25 90 PHE A C 1
ATOM 697 O O . PHE A 1 90 ? 24.753 3.769 -36.533 1.00 81.25 90 PHE A O 1
ATOM 704 N N . PHE A 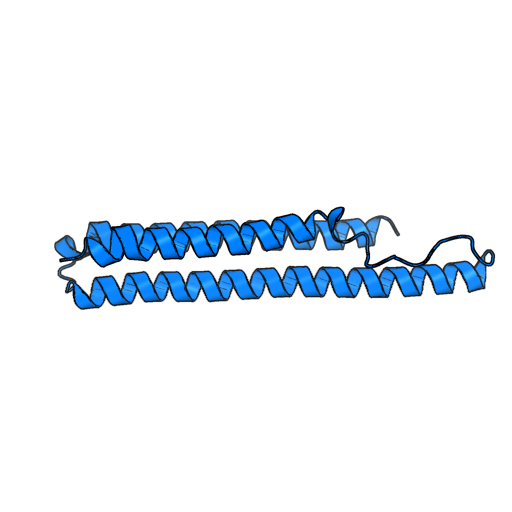1 91 ? 23.555 2.029 -35.772 1.00 78.19 91 PHE A N 1
ATOM 705 C CA . PHE A 1 91 ? 24.717 1.161 -35.541 1.00 78.19 91 PHE A CA 1
ATOM 706 C C . PHE A 1 91 ? 24.691 -0.107 -36.392 1.00 78.19 91 PHE A C 1
ATOM 708 O O . PHE A 1 91 ? 25.480 -0.237 -37.324 1.00 78.19 91 PHE A O 1
ATOM 715 N N . ALA A 1 92 ? 23.831 -1.064 -36.054 1.00 72.25 92 ALA A N 1
ATOM 716 C CA . ALA A 1 92 ? 23.751 -2.343 -36.749 1.00 72.25 92 ALA A CA 1
ATOM 717 C C . ALA A 1 92 ? 22.428 -3.045 -36.437 1.00 72.25 92 ALA A C 1
ATOM 719 O O . ALA A 1 92 ? 21.974 -3.059 -35.286 1.00 72.25 92 ALA A O 1
ATOM 720 N N . ALA A 1 93 ? 21.849 -3.686 -37.453 1.00 72.12 93 ALA A N 1
ATOM 721 C CA . ALA A 1 93 ? 20.667 -4.520 -37.290 1.00 72.12 93 ALA A CA 1
ATOM 722 C C . ALA A 1 93 ? 20.934 -5.648 -36.279 1.00 72.12 93 ALA A C 1
ATOM 724 O O . ALA A 1 93 ? 21.955 -6.334 -36.341 1.00 72.12 93 ALA A O 1
ATOM 725 N N . GLY A 1 94 ? 20.018 -5.829 -35.325 1.00 66.56 94 GLY A N 1
ATOM 726 C CA . GLY A 1 94 ? 20.085 -6.916 -34.343 1.00 66.56 94 GLY A CA 1
ATOM 727 C C . GLY A 1 94 ? 21.102 -6.747 -33.207 1.00 66.56 94 GLY A C 1
ATOM 728 O O . GLY A 1 94 ? 21.296 -7.689 -32.440 1.00 66.56 94 GLY A O 1
ATOM 729 N N . PHE A 1 95 ? 21.720 -5.571 -33.036 1.00 65.94 95 PHE A N 1
ATOM 730 C CA . PHE A 1 95 ? 22.673 -5.334 -31.940 1.00 65.94 95 PHE A CA 1
ATOM 731 C C . PHE A 1 95 ? 22.039 -5.496 -30.542 1.00 65.94 95 PHE A C 1
ATOM 733 O O . PHE A 1 95 ? 22.713 -5.869 -29.580 1.00 65.94 95 PHE A O 1
ATOM 740 N N . ARG A 1 96 ? 20.725 -5.250 -30.411 1.00 67.62 96 ARG A N 1
ATOM 741 C CA . ARG A 1 96 ? 19.972 -5.421 -29.160 1.00 67.62 96 ARG A CA 1
ATOM 742 C C . ARG A 1 96 ? 18.616 -6.078 -29.402 1.00 67.62 96 ARG A C 1
ATOM 744 O O . ARG A 1 96 ? 17.938 -5.787 -30.379 1.00 67.62 96 ARG A O 1
ATOM 751 N N . THR A 1 97 ? 18.214 -6.967 -28.496 1.00 68.88 97 THR A N 1
ATOM 752 C CA . THR A 1 97 ? 16.940 -7.693 -28.584 1.00 68.88 97 THR A CA 1
ATOM 753 C C . THR A 1 97 ? 15.805 -6.946 -27.882 1.00 68.88 97 THR A C 1
ATOM 755 O O . THR A 1 97 ? 15.993 -6.378 -26.803 1.00 68.88 97 THR A O 1
ATOM 758 N N . LEU A 1 98 ? 14.611 -6.994 -28.486 1.00 67.06 98 LEU A N 1
ATOM 759 C CA . LEU A 1 98 ? 13.384 -6.406 -27.944 1.00 67.06 98 LEU A CA 1
ATOM 760 C C . LEU A 1 98 ? 13.061 -6.946 -26.537 1.00 67.06 98 LEU A C 1
ATOM 762 O O . LEU A 1 98 ? 13.243 -8.143 -26.269 1.00 67.06 98 LEU A O 1
ATOM 766 N N . PRO A 1 99 ? 12.532 -6.096 -25.638 1.00 65.50 99 PRO A N 1
ATOM 767 C CA . PRO A 1 99 ? 12.150 -6.519 -24.300 1.00 65.50 99 PRO A CA 1
ATOM 768 C C . PRO A 1 99 ? 11.021 -7.557 -24.372 1.00 65.50 99 PRO A C 1
ATOM 770 O O . PRO A 1 99 ? 9.909 -7.280 -24.822 1.00 65.50 99 PRO A O 1
ATOM 773 N N . ARG A 1 100 ? 11.301 -8.781 -23.911 1.00 67.44 100 ARG A N 1
ATOM 774 C CA . ARG A 1 100 ? 10.288 -9.836 -23.786 1.00 67.44 100 ARG A CA 1
ATOM 775 C C . ARG A 1 100 ? 9.506 -9.644 -22.492 1.00 67.44 100 ARG A C 1
ATOM 777 O O . ARG A 1 100 ? 10.051 -9.841 -21.407 1.00 67.44 100 ARG A O 1
ATOM 784 N N . LEU A 1 101 ? 8.209 -9.377 -22.629 1.00 64.19 101 LEU A N 1
ATOM 785 C CA . LEU A 1 101 ? 7.247 -9.304 -21.524 1.00 64.19 101 LEU A CA 1
ATOM 786 C C . LEU A 1 101 ? 7.288 -10.561 -20.632 1.00 64.19 101 LEU A C 1
ATOM 788 O O . LEU A 1 101 ? 7.142 -10.478 -19.425 1.00 64.19 101 LEU A O 1
ATOM 792 N N . ARG A 1 102 ? 7.622 -11.739 -21.174 1.00 62.12 102 ARG A N 1
ATOM 793 C CA . ARG A 1 102 ? 7.722 -12.993 -20.397 1.00 62.12 102 ARG A CA 1
ATOM 794 C C . ARG A 1 102 ? 8.729 -12.958 -19.230 1.00 62.12 102 ARG A C 1
ATOM 796 O O . ARG A 1 102 ? 8.690 -13.837 -18.377 1.00 62.12 102 ARG A O 1
ATOM 803 N N . ASN A 1 103 ? 9.614 -11.962 -19.169 1.00 66.00 103 ASN A N 1
ATOM 804 C CA . ASN A 1 103 ? 10.562 -11.794 -18.069 1.00 66.00 103 ASN A CA 1
ATOM 805 C C . ASN A 1 103 ? 10.013 -11.002 -16.869 1.00 66.00 103 ASN A C 1
ATOM 807 O O . ASN A 1 103 ? 10.798 -10.740 -15.964 1.00 66.00 103 ASN A O 1
ATOM 811 N N . PHE A 1 104 ? 8.713 -10.676 -16.810 1.00 66.44 104 PHE A N 1
ATOM 812 C CA . PHE A 1 104 ? 8.079 -9.972 -15.676 1.00 66.44 104 PHE A CA 1
ATOM 813 C C . PHE A 1 104 ? 8.429 -10.547 -14.292 1.00 66.44 104 PHE A C 1
ATOM 815 O O . PHE A 1 104 ? 8.542 -9.807 -13.321 1.00 66.44 104 PHE A O 1
ATOM 822 N N . TYR A 1 105 ? 8.670 -11.855 -14.183 1.00 60.28 105 TYR A N 1
ATOM 823 C CA . TYR A 1 105 ? 9.041 -12.500 -12.916 1.00 60.28 105 TYR A CA 1
ATOM 824 C C . TYR A 1 105 ? 10.463 -12.155 -12.422 1.00 60.28 105 TYR A C 1
ATOM 826 O O . TYR A 1 105 ? 10.806 -12.394 -11.268 1.00 60.28 105 TYR A O 1
ATOM 834 N N . ARG A 1 106 ? 11.322 -11.601 -13.288 1.00 68.75 106 ARG A N 1
ATOM 835 C CA . ARG A 1 106 ? 12.672 -11.132 -12.917 1.00 68.75 106 ARG A CA 1
ATOM 836 C C . ARG A 1 106 ? 12.680 -9.683 -12.432 1.00 68.75 106 ARG A C 1
ATOM 838 O O . ARG A 1 106 ? 13.734 -9.190 -12.048 1.00 68.75 106 ARG A O 1
ATOM 845 N N . TRP A 1 107 ? 11.545 -8.998 -12.518 1.00 73.38 107 TRP A N 1
ATOM 846 C CA . TRP A 1 107 ? 11.443 -7.570 -12.264 1.00 73.38 107 TRP A CA 1
ATOM 847 C C . TRP A 1 107 ? 11.113 -7.367 -10.794 1.00 73.38 107 TRP A C 1
ATOM 849 O O . TRP A 1 107 ? 10.179 -7.980 -10.271 1.00 73.38 107 TRP A O 1
ATOM 859 N N . TYR A 1 108 ? 11.906 -6.542 -10.118 1.00 76.56 108 TYR A N 1
ATOM 860 C CA . TYR A 1 108 ? 11.731 -6.271 -8.693 1.00 76.56 108 TYR A CA 1
ATOM 861 C C . TYR A 1 108 ? 10.378 -5.582 -8.432 1.00 76.56 108 TYR A C 1
ATOM 863 O O . TYR A 1 108 ? 9.749 -5.807 -7.400 1.00 76.56 108 TYR A O 1
ATOM 871 N N . GLU A 1 109 ? 9.877 -4.832 -9.414 1.00 79.56 109 GLU A N 1
ATOM 872 C CA . GLU A 1 109 ? 8.585 -4.151 -9.425 1.00 79.56 109 GLU A CA 1
ATOM 873 C C . GLU A 1 109 ? 7.411 -5.118 -9.220 1.00 79.56 109 GLU A C 1
ATOM 875 O O . GLU A 1 109 ? 6.479 -4.806 -8.480 1.00 79.56 109 GLU A O 1
ATOM 880 N N . THR A 1 110 ? 7.475 -6.322 -9.800 1.00 82.94 110 THR A N 1
ATOM 881 C CA . THR A 1 110 ? 6.438 -7.355 -9.634 1.00 82.94 110 THR A CA 1
ATOM 882 C C . THR A 1 110 ? 6.326 -7.794 -8.173 1.00 82.94 110 THR A C 1
ATOM 884 O O . THR A 1 110 ? 5.222 -7.944 -7.647 1.00 82.94 110 THR A O 1
ATOM 887 N N . TYR A 1 111 ? 7.464 -7.947 -7.490 1.00 86.00 111 TYR A N 1
ATOM 888 C CA . TYR A 1 111 ? 7.495 -8.309 -6.072 1.00 86.00 111 TYR A CA 1
ATOM 889 C C . TYR A 1 111 ? 7.020 -7.161 -5.180 1.00 86.00 111 TYR A C 1
ATOM 891 O O . TYR A 1 111 ? 6.348 -7.419 -4.186 1.00 86.00 111 TYR A O 1
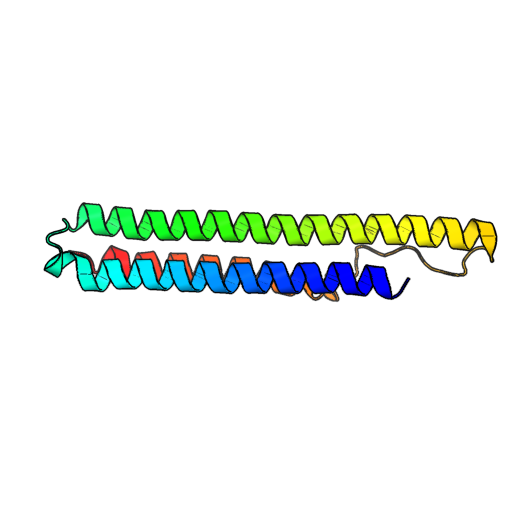ATOM 899 N N . ILE A 1 112 ? 7.301 -5.904 -5.546 1.00 85.00 112 ILE A N 1
ATOM 900 C CA . ILE A 1 112 ? 6.782 -4.724 -4.836 1.00 85.00 112 ILE A CA 1
ATOM 901 C C . ILE A 1 112 ? 5.256 -4.671 -4.926 1.00 85.00 112 ILE A C 1
ATOM 903 O O . ILE A 1 112 ? 4.591 -4.515 -3.905 1.00 85.00 112 ILE A O 1
ATOM 907 N N . VAL A 1 113 ? 4.685 -4.843 -6.122 1.00 88.69 113 VAL A N 1
ATOM 908 C CA . VAL A 1 113 ? 3.224 -4.860 -6.304 1.00 88.69 113 VAL A CA 1
ATOM 909 C C . VAL A 1 113 ? 2.599 -6.001 -5.507 1.00 88.69 113 VAL A C 1
ATOM 911 O O . VAL A 1 113 ? 1.641 -5.776 -4.768 1.00 88.69 113 VAL A O 1
ATOM 914 N N . PHE A 1 114 ? 3.164 -7.208 -5.597 1.00 90.19 114 PHE A N 1
ATOM 915 C CA . PHE A 1 114 ? 2.693 -8.349 -4.816 1.00 90.19 114 PHE A CA 1
ATOM 916 C C . PHE A 1 114 ? 2.749 -8.071 -3.310 1.00 90.19 114 PHE A C 1
ATOM 918 O O . PHE A 1 114 ? 1.781 -8.333 -2.600 1.00 90.19 114 PHE A O 1
ATOM 925 N N . PHE A 1 115 ? 3.849 -7.492 -2.826 1.00 89.50 115 PHE A N 1
ATOM 926 C CA . PHE A 1 115 ? 4.012 -7.126 -1.425 1.00 89.50 115 PHE A CA 1
ATOM 927 C C . PHE A 1 115 ? 2.964 -6.103 -0.970 1.00 89.50 115 PHE A C 1
ATOM 929 O O . PHE A 1 115 ? 2.362 -6.293 0.085 1.00 89.50 115 PHE A O 1
ATOM 936 N N . ILE A 1 116 ? 2.698 -5.061 -1.768 1.00 90.44 116 ILE A N 1
ATOM 937 C CA . ILE A 1 116 ? 1.669 -4.050 -1.474 1.00 90.44 116 ILE A CA 1
ATOM 938 C C . ILE A 1 116 ? 0.284 -4.704 -1.382 1.00 90.44 116 ILE A C 1
ATOM 940 O O . ILE A 1 116 ? -0.449 -4.473 -0.424 1.00 90.44 116 ILE A O 1
ATOM 944 N N . VAL A 1 117 ? -0.069 -5.566 -2.336 1.00 93.06 117 VAL A N 1
ATOM 945 C CA . VAL A 1 117 ? -1.363 -6.265 -2.322 1.00 93.06 117 VAL A CA 1
ATOM 946 C C . VAL A 1 117 ? -1.474 -7.192 -1.109 1.00 93.06 117 VAL A C 1
ATOM 948 O O . VAL A 1 117 ? -2.486 -7.172 -0.407 1.00 93.06 117 VAL A O 1
ATOM 951 N N . ALA A 1 118 ? -0.427 -7.971 -0.828 1.00 94.00 118 ALA A N 1
ATOM 952 C CA . ALA A 1 118 ? -0.398 -8.896 0.297 1.00 94.00 118 ALA A CA 1
ATOM 953 C C . ALA A 1 118 ? -0.526 -8.162 1.640 1.00 94.00 118 ALA A C 1
ATOM 955 O O . ALA A 1 118 ? -1.346 -8.553 2.471 1.00 94.00 118 ALA A O 1
ATOM 956 N N . ILE A 1 119 ? 0.225 -7.073 1.850 1.00 92.69 119 ILE A N 1
ATOM 957 C CA . ILE A 1 119 ? 0.159 -6.323 3.108 1.00 92.69 119 ILE A CA 1
ATOM 958 C C . ILE A 1 119 ? -1.200 -5.640 3.281 1.00 92.69 119 ILE A C 1
ATOM 960 O O . ILE A 1 119 ? -1.757 -5.681 4.374 1.00 92.69 119 ILE A O 1
ATOM 964 N N . THR A 1 120 ? -1.794 -5.088 2.217 1.00 93.44 120 THR A N 1
ATOM 965 C CA . THR A 1 120 ? -3.146 -4.513 2.282 1.00 93.44 120 THR A CA 1
ATOM 966 C C . THR A 1 120 ? -4.191 -5.572 2.637 1.00 93.44 120 THR A C 1
ATOM 968 O O . THR A 1 120 ? -5.061 -5.306 3.466 1.00 93.44 120 THR A O 1
ATOM 971 N N . ALA A 1 121 ? -4.088 -6.785 2.085 1.00 94.50 121 ALA A N 1
ATOM 972 C CA . ALA A 1 121 ? -4.987 -7.883 2.438 1.00 94.50 121 ALA A CA 1
ATOM 973 C C . ALA A 1 121 ? -4.838 -8.289 3.914 1.00 94.50 121 ALA A C 1
ATOM 975 O O . ALA A 1 121 ? -5.833 -8.440 4.622 1.00 94.50 121 ALA A O 1
ATOM 976 N N . VAL A 1 122 ? -3.598 -8.393 4.404 1.00 94.69 122 VAL A N 1
ATOM 977 C CA . VAL A 1 122 ? -3.306 -8.673 5.818 1.00 94.69 122 VAL A CA 1
ATOM 978 C C . VAL A 1 122 ? -3.883 -7.585 6.726 1.00 94.69 122 VAL A C 1
ATOM 980 O O . VAL A 1 122 ? -4.499 -7.914 7.737 1.00 94.69 122 VAL A O 1
ATOM 983 N N . LEU A 1 123 ? -3.750 -6.305 6.365 1.00 93.62 123 LEU A N 1
ATOM 984 C CA . LEU A 1 123 ? -4.312 -5.195 7.140 1.00 93.62 123 LEU A CA 1
ATOM 985 C C . LEU A 1 123 ? -5.838 -5.260 7.233 1.00 93.62 123 LEU A C 1
ATOM 987 O O . LEU A 1 123 ? -6.382 -5.013 8.306 1.00 93.62 123 LEU A O 1
ATOM 991 N N . TRP A 1 124 ? -6.527 -5.639 6.156 1.00 94.94 124 TRP A N 1
ATOM 992 C CA . TRP A 1 124 ? -7.974 -5.861 6.189 1.00 94.94 124 TRP A CA 1
ATOM 993 C C . TRP A 1 124 ? -8.362 -7.030 7.091 1.00 94.94 124 TRP A C 1
ATOM 995 O O . TRP A 1 124 ? -9.235 -6.881 7.946 1.00 94.94 124 TRP A O 1
ATOM 1005 N N . ILE A 1 125 ? -7.689 -8.175 6.940 1.00 94.62 125 ILE A N 1
ATOM 1006 C CA . ILE A 1 125 ? -7.962 -9.373 7.743 1.00 94.62 125 ILE A CA 1
ATOM 1007 C C . ILE A 1 125 ? -7.743 -9.072 9.228 1.00 94.62 125 ILE A C 1
ATOM 1009 O O . ILE A 1 125 ? -8.612 -9.355 10.054 1.00 94.62 125 ILE A O 1
ATOM 1013 N N . LEU A 1 126 ? -6.604 -8.473 9.582 1.00 92.19 126 LEU A N 1
ATOM 1014 C CA . LEU A 1 126 ? -6.291 -8.113 10.962 1.00 92.19 126 LEU A CA 1
ATOM 1015 C C . LEU A 1 126 ? -7.221 -7.014 11.480 1.00 92.19 126 LEU A C 1
ATOM 1017 O O . LEU A 1 126 ? -7.717 -7.125 12.598 1.00 92.19 126 LEU A O 1
ATOM 1021 N N . GLY A 1 127 ? -7.503 -5.984 10.684 1.00 91.69 127 GLY A N 1
ATOM 1022 C CA . GLY A 1 127 ? -8.375 -4.878 11.068 1.00 91.69 127 GLY A CA 1
ATOM 1023 C C . GLY A 1 127 ? -9.796 -5.331 11.403 1.00 91.69 127 GLY A C 1
ATOM 1024 O O . GLY A 1 127 ? -10.320 -4.966 12.455 1.00 91.69 127 GLY A O 1
ATOM 1025 N N . GLU A 1 128 ? -10.398 -6.184 10.572 1.00 91.38 128 GLU A N 1
ATOM 1026 C CA . GLU A 1 128 ? -11.738 -6.726 10.833 1.00 91.38 128 GLU A CA 1
ATOM 1027 C C . GLU A 1 128 ? -11.733 -7.733 11.996 1.00 91.38 128 GLU A C 1
ATOM 1029 O O . GLU A 1 128 ? -12.543 -7.620 12.917 1.00 91.38 128 GLU A O 1
ATOM 1034 N N . SER A 1 129 ? -10.795 -8.689 12.002 1.00 90.06 129 SER A N 1
ATOM 1035 C CA . SER A 1 129 ? -10.765 -9.760 13.015 1.00 90.06 129 SER A CA 1
ATOM 1036 C C . SER A 1 129 ? -10.362 -9.291 14.413 1.00 90.06 129 SER A C 1
ATOM 1038 O O . SER A 1 129 ? -10.774 -9.898 15.403 1.00 90.06 129 SER A O 1
ATOM 1040 N N . THR A 1 130 ? -9.559 -8.228 14.520 1.00 90.25 130 THR A N 1
ATOM 1041 C CA . THR A 1 130 ? -9.052 -7.740 15.809 1.00 90.25 130 THR A CA 1
ATOM 1042 C C . THR A 1 130 ? -9.694 -6.427 16.226 1.00 90.25 130 THR A C 1
ATOM 1044 O O . THR A 1 130 ? -10.312 -6.391 17.285 1.00 90.25 130 THR A O 1
ATOM 1047 N N . LEU A 1 131 ? -9.586 -5.363 15.426 1.00 88.56 131 LEU A N 1
ATOM 1048 C CA . LEU A 1 131 ? -10.017 -4.024 15.834 1.00 88.56 131 LEU A CA 1
ATOM 1049 C C . LEU A 1 131 ? -11.541 -3.935 15.833 1.00 88.56 131 LEU A C 1
ATOM 1051 O O . LEU A 1 131 ? -12.149 -3.701 16.875 1.00 88.56 131 LEU A O 1
ATOM 1055 N N . VAL A 1 132 ? -12.171 -4.187 14.684 1.00 87.81 132 VAL A N 1
ATOM 1056 C CA . VAL A 1 132 ? -13.626 -4.042 14.529 1.00 87.81 132 VAL A CA 1
ATOM 1057 C C . VAL A 1 132 ? -14.378 -5.029 15.423 1.00 87.81 132 VAL A C 1
ATOM 1059 O O . VAL A 1 132 ? -15.332 -4.635 16.095 1.00 87.81 132 VAL A O 1
ATOM 1062 N N . ALA A 1 133 ? -13.921 -6.283 15.495 1.00 87.31 133 ALA A N 1
ATOM 1063 C CA . ALA A 1 133 ? -14.543 -7.313 16.326 1.00 87.31 133 ALA A CA 1
ATOM 1064 C C . ALA A 1 133 ? -14.451 -7.040 17.842 1.00 87.31 133 ALA A C 1
ATOM 1066 O O . ALA A 1 133 ? -15.320 -7.485 18.597 1.00 87.31 133 ALA A O 1
ATOM 1067 N N . ARG A 1 134 ? -13.406 -6.338 18.309 1.00 86.50 134 ARG A N 1
ATOM 1068 C CA . ARG A 1 134 ? -13.186 -6.072 19.744 1.00 86.50 134 ARG A CA 1
ATOM 1069 C C . ARG A 1 134 ? -13.753 -4.744 20.230 1.00 86.50 134 ARG A C 1
ATOM 1071 O O . ARG A 1 134 ? -13.950 -4.613 21.434 1.00 86.50 134 ARG A O 1
ATOM 1078 N N . ILE A 1 135 ? -14.036 -3.793 19.341 1.00 83.62 135 ILE A N 1
ATOM 1079 C CA . ILE A 1 135 ? -14.756 -2.568 19.706 1.00 83.62 135 ILE A CA 1
ATOM 1080 C C . ILE A 1 135 ? -16.184 -2.970 20.090 1.00 83.62 135 ILE A C 1
ATOM 1082 O O . ILE A 1 135 ? -16.957 -3.387 19.225 1.00 83.62 135 ILE A O 1
ATOM 1086 N N . ARG A 1 136 ? -16.520 -2.884 21.379 1.00 70.69 136 ARG A N 1
ATOM 1087 C CA . ARG A 1 136 ? -17.869 -3.059 21.938 1.00 70.69 136 ARG A CA 1
ATOM 1088 C C . ARG A 1 136 ? -18.320 -1.774 22.613 1.00 70.69 136 ARG A C 1
ATOM 1090 O O . ARG A 1 136 ? -17.431 -1.024 23.088 1.00 70.69 136 ARG A O 1
#